Protein AF-A0AAP2Z8R0-F1 (afdb_monomer_lite)

Sequence (64 aa):
MLESQEIGVLGRNLGVYAIGVVLAIVGALGLVEILSVSMPVAILAFVGGIGLVLFVHEYLGGPF

Foldseek 3Di:
DVVVVVVVLLVVLVVLLVQLVVLLVQLVCVCVVVDPDDPVSSVCSNVVSVVSNVCSVPPSVHND

Organism: NCBI:txid2979988

Structure (mmCIF, N/CA/C/O backbone):
data_AF-A0AAP2Z8R0-F1
#
_entry.id   AF-A0AAP2Z8R0-F1
#
loop_
_atom_site.group_PDB
_atom_site.id
_atom_site.type_symbol
_atom_site.label_atom_id
_atom_site.label_alt_id
_atom_site.label_comp_id
_atom_site.label_asym_id
_atom_site.label_entity_id
_atom_site.label_seq_id
_atom_site.pdbx_PDB_ins_code
_atom_site.Cartn_x
_atom_site.Cartn_y
_atom_site.Cartn_z
_atom_site.occupancy
_atom_site.B_iso_or_equiv
_atom_site.auth_seq_id
_atom_site.auth_comp_id
_atom_site.auth_asym_id
_atom_site.auth_atom_id
_atom_site.pdbx_PDB_model_num
ATOM 1 N N . MET A 1 1 ? -23.897 -3.552 21.496 1.00 53.31 1 MET A N 1
ATOM 2 C CA . MET A 1 1 ? -23.733 -2.387 20.590 1.00 53.31 1 MET A CA 1
ATOM 3 C C . MET A 1 1 ? -22.284 -1.899 20.516 1.00 53.31 1 MET A C 1
ATOM 5 O O . MET A 1 1 ? -21.918 -1.397 19.463 1.00 53.31 1 MET A O 1
ATOM 9 N N . LEU A 1 2 ? -21.466 -2.053 21.572 1.00 59.84 2 LEU A N 1
ATOM 10 C CA . LEU A 1 2 ? -20.028 -1.727 21.547 1.00 59.84 2 LEU A CA 1
ATOM 11 C C . LEU A 1 2 ? -19.204 -2.755 20.743 1.00 59.84 2 LEU A C 1
ATOM 13 O O . LEU A 1 2 ? -18.572 -2.367 19.768 1.00 59.84 2 LEU A O 1
ATOM 17 N N . GLU A 1 3 ? -19.353 -4.058 21.014 1.00 62.56 3 GLU A N 1
ATOM 18 C CA . GLU A 1 3 ? -18.643 -5.128 20.272 1.00 62.56 3 GLU A CA 1
ATOM 19 C C . GLU A 1 3 ? -18.909 -5.113 18.757 1.00 62.56 3 GLU A C 1
ATOM 21 O O . GLU A 1 3 ? -18.0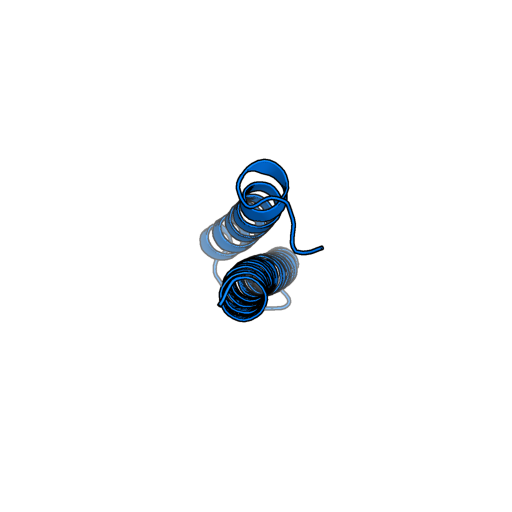13 -5.317 17.947 1.00 62.56 3 GLU A O 1
ATOM 26 N N . SER A 1 4 ? -20.144 -4.824 18.336 1.00 65.81 4 SER A N 1
ATOM 27 C CA . SER A 1 4 ? -20.493 -4.744 16.910 1.00 65.81 4 SER A CA 1
ATOM 28 C C . SER A 1 4 ? -19.817 -3.570 16.194 1.00 65.81 4 SER A C 1
ATOM 30 O O . SER A 1 4 ? -19.519 -3.670 15.005 1.00 65.81 4 SER A O 1
ATOM 32 N N . GLN A 1 5 ? -19.585 -2.455 16.898 1.00 69.19 5 GLN A N 1
ATOM 33 C CA . GLN A 1 5 ? -18.856 -1.317 16.335 1.00 69.19 5 GLN A CA 1
ATOM 34 C C . GLN A 1 5 ? -17.353 -1.593 16.281 1.00 69.19 5 GLN A C 1
ATOM 36 O O . GLN A 1 5 ? -16.723 -1.269 15.278 1.00 69.19 5 GLN A O 1
ATOM 41 N N . GLU A 1 6 ? -16.799 -2.259 17.294 1.00 80.06 6 GLU A N 1
ATOM 42 C CA . GLU A 1 6 ? -15.396 -2.691 17.309 1.00 80.06 6 GLU A CA 1
ATOM 43 C C . GLU A 1 6 ? -15.093 -3.675 16.172 1.00 80.06 6 GLU A C 1
ATOM 45 O O . GLU A 1 6 ? -14.121 -3.487 15.443 1.00 80.06 6 GLU A O 1
ATOM 50 N N . ILE A 1 7 ? -15.979 -4.646 15.920 1.00 84.38 7 ILE A N 1
ATOM 51 C CA . ILE A 1 7 ? -15.853 -5.581 14.788 1.00 84.38 7 ILE A CA 1
ATOM 52 C C . ILE A 1 7 ? -15.915 -4.842 13.444 1.00 84.38 7 ILE A C 1
ATOM 54 O O . ILE A 1 7 ? -15.155 -5.156 12.527 1.00 84.38 7 ILE A O 1
ATOM 58 N N . GLY A 1 8 ? -16.798 -3.849 13.310 1.00 87.31 8 GLY A N 1
ATOM 59 C CA . GLY A 1 8 ? -16.908 -3.050 12.087 1.00 87.31 8 GLY A CA 1
ATOM 60 C C . GLY A 1 8 ? -15.650 -2.225 11.799 1.00 87.31 8 GLY A C 1
ATOM 61 O O . GLY A 1 8 ? -15.183 -2.178 10.659 1.00 87.31 8 GLY A O 1
ATOM 62 N N . VAL A 1 9 ? -15.072 -1.606 12.831 1.00 88.62 9 VAL A N 1
ATOM 63 C CA . VAL A 1 9 ? -13.820 -0.841 12.727 1.00 88.62 9 VAL A CA 1
ATOM 64 C C . VAL A 1 9 ? -12.651 -1.762 12.390 1.00 88.62 9 VAL A C 1
ATOM 66 O O . VAL A 1 9 ? -11.896 -1.463 11.464 1.00 88.62 9 VAL A O 1
ATOM 69 N N . LEU A 1 10 ? -12.554 -2.908 13.066 1.00 88.62 10 LEU A N 1
ATOM 70 C CA . LEU A 1 10 ? -11.542 -3.926 12.803 1.00 88.62 10 LEU A CA 1
ATOM 71 C C . LEU A 1 10 ? -11.618 -4.422 11.354 1.00 88.62 10 LEU A C 1
ATOM 73 O O . LEU A 1 10 ? -10.620 -4.398 10.637 1.00 88.62 10 LEU A O 1
ATOM 77 N N . GLY A 1 11 ? -12.812 -4.798 10.888 1.00 90.94 11 GLY A N 1
ATOM 78 C CA . GLY A 1 11 ? -13.030 -5.268 9.520 1.00 90.94 11 GLY A CA 1
ATOM 79 C C . GLY A 1 11 ? -12.663 -4.222 8.467 1.00 90.94 11 GLY A C 1
ATOM 80 O O . GLY A 1 11 ? -12.016 -4.547 7.470 1.00 90.94 11 GLY A O 1
ATOM 81 N N . ARG A 1 12 ? -13.002 -2.948 8.702 1.00 92.25 12 ARG A N 1
ATOM 82 C CA . ARG A 1 12 ? -12.593 -1.836 7.832 1.00 92.25 12 ARG A CA 1
ATOM 83 C C . ARG A 1 12 ? -11.072 -1.696 7.787 1.00 92.25 12 ARG A C 1
ATOM 85 O O . ARG A 1 12 ? -10.510 -1.606 6.699 1.00 92.25 12 ARG A O 1
ATOM 92 N N . ASN A 1 13 ? -10.412 -1.668 8.942 1.00 93.50 13 ASN A N 1
ATOM 93 C CA . ASN A 1 13 ? -8.966 -1.478 9.029 1.00 93.50 13 ASN A CA 1
ATOM 94 C C . ASN A 1 13 ? -8.207 -2.628 8.347 1.00 93.50 13 ASN A C 1
ATOM 96 O O . ASN A 1 13 ? -7.305 -2.376 7.551 1.00 93.50 13 ASN A O 1
ATOM 100 N N . LEU A 1 14 ? -8.632 -3.875 8.577 1.00 93.81 14 LEU A N 1
ATOM 101 C CA . LEU A 1 14 ? -8.119 -5.063 7.888 1.00 93.81 14 LEU A CA 1
ATOM 102 C C . LEU A 1 14 ? -8.333 -4.993 6.375 1.00 93.81 14 LEU A C 1
ATOM 104 O O . LEU A 1 14 ? -7.420 -5.310 5.616 1.00 93.81 14 LEU A O 1
ATOM 108 N N . GLY A 1 15 ? -9.509 -4.549 5.926 1.00 94.81 15 GLY A N 1
ATOM 109 C CA . GLY A 1 15 ? -9.801 -4.380 4.504 1.00 94.81 15 GLY A CA 1
ATOM 110 C C . GLY A 1 15 ? -8.864 -3.374 3.832 1.00 94.81 15 GLY A C 1
ATOM 111 O O . GLY A 1 15 ? -8.270 -3.677 2.798 1.00 94.81 15 GLY A O 1
ATOM 112 N N . VAL A 1 16 ? -8.674 -2.199 4.439 1.00 95.31 16 VAL A N 1
ATOM 113 C CA . VAL A 1 16 ? -7.758 -1.170 3.916 1.00 95.31 16 VAL A CA 1
ATOM 114 C C . VAL A 1 16 ? -6.309 -1.662 3.938 1.00 95.31 16 VAL A C 1
ATOM 116 O O . VAL A 1 16 ? -5.585 -1.473 2.960 1.00 95.31 16 VAL A O 1
ATOM 119 N N . TYR A 1 17 ? -5.898 -2.348 5.007 1.00 95.19 17 TYR A N 1
ATOM 120 C CA . TYR A 1 17 ? -4.569 -2.950 5.110 1.00 95.19 17 TYR A CA 1
ATOM 121 C C . TYR A 1 17 ? -4.323 -3.967 3.991 1.00 95.19 17 TYR A C 1
ATOM 123 O O . TYR A 1 17 ? -3.309 -3.891 3.300 1.00 95.19 17 TYR A O 1
ATOM 131 N N . ALA A 1 18 ? -5.271 -4.879 3.759 1.00 96.50 18 ALA A N 1
ATOM 132 C CA . ALA A 1 18 ? -5.174 -5.885 2.707 1.00 96.50 18 ALA A CA 1
ATOM 133 C C . ALA A 1 18 ? -5.045 -5.248 1.315 1.00 96.50 18 ALA A C 1
ATOM 135 O O . ALA A 1 18 ? -4.216 -5.685 0.518 1.00 96.50 18 ALA A O 1
ATOM 136 N N . ILE A 1 19 ? -5.804 -4.181 1.038 1.00 97.56 19 ILE A N 1
ATOM 137 C CA . ILE A 1 19 ? -5.684 -3.418 -0.213 1.00 97.56 19 ILE A CA 1
ATOM 138 C C . ILE A 1 19 ? -4.277 -2.825 -0.349 1.00 97.56 19 ILE A C 1
ATOM 140 O O . ILE A 1 19 ? -3.659 -2.974 -1.403 1.00 97.56 19 ILE A O 1
ATOM 144 N N . GLY A 1 20 ? -3.754 -2.198 0.708 1.00 97.25 20 GLY A N 1
ATOM 145 C CA . GLY A 1 20 ? -2.401 -1.639 0.719 1.00 97.25 20 GLY A CA 1
ATOM 146 C C . GLY A 1 20 ? -1.330 -2.695 0.437 1.00 97.25 20 GLY A C 1
ATOM 147 O O . GLY A 1 20 ? -0.466 -2.487 -0.415 1.00 97.25 20 GLY A O 1
ATOM 148 N N . VAL A 1 21 ? -1.433 -3.864 1.074 1.00 97.88 21 VAL A N 1
ATOM 149 C CA . VAL A 1 21 ? -0.516 -4.994 0.858 1.00 97.88 21 VAL A CA 1
ATOM 150 C C . VAL A 1 21 ? -0.583 -5.509 -0.578 1.00 97.88 21 VAL A C 1
ATOM 152 O O . VAL A 1 21 ? 0.459 -5.662 -1.211 1.00 97.88 21 VAL A O 1
ATOM 155 N N . VAL A 1 22 ? -1.779 -5.749 -1.125 1.00 98.25 22 VAL A N 1
ATOM 156 C CA . VAL A 1 22 ? -1.920 -6.219 -2.515 1.00 98.25 22 VAL A CA 1
ATOM 157 C C . VAL A 1 22 ? -1.348 -5.196 -3.489 1.00 98.25 22 VAL A C 1
ATOM 159 O O . VAL A 1 22 ? -0.621 -5.572 -4.406 1.00 98.25 22 VAL A O 1
ATOM 162 N N . LEU A 1 23 ? -1.622 -3.908 -3.277 1.00 98.38 23 LEU A N 1
ATOM 163 C CA . LEU A 1 23 ? -1.097 -2.842 -4.122 1.00 98.38 23 LEU A CA 1
ATOM 164 C C . LEU A 1 23 ? 0.439 -2.788 -4.066 1.00 98.38 23 LEU A C 1
ATOM 166 O O . LEU A 1 23 ? 1.081 -2.686 -5.112 1.00 98.38 23 LEU A O 1
ATOM 170 N N . ALA A 1 24 ? 1.026 -2.947 -2.876 1.00 98.19 24 ALA A N 1
ATOM 171 C CA . ALA A 1 24 ? 2.473 -3.024 -2.700 1.00 98.19 24 ALA A CA 1
ATOM 172 C C . ALA A 1 24 ? 3.070 -4.252 -3.407 1.00 98.19 24 ALA A C 1
ATOM 174 O O . ALA A 1 24 ? 4.069 -4.125 -4.107 1.00 98.19 24 ALA A O 1
ATOM 175 N N . ILE A 1 25 ? 2.444 -5.426 -3.297 1.00 98.38 25 ILE A N 1
ATOM 176 C CA . ILE A 1 25 ? 2.889 -6.645 -3.990 1.00 98.38 25 ILE A CA 1
ATOM 177 C C . ILE A 1 25 ? 2.831 -6.453 -5.508 1.00 98.38 25 ILE A C 1
ATOM 179 O O . ILE A 1 25 ? 3.819 -6.704 -6.191 1.00 98.38 25 ILE A O 1
ATOM 183 N N . VAL A 1 26 ? 1.705 -5.976 -6.045 1.00 98.25 26 VAL A N 1
ATOM 184 C CA . VAL A 1 26 ? 1.539 -5.722 -7.486 1.00 98.25 26 VAL A CA 1
ATOM 185 C C . VAL A 1 26 ? 2.565 -4.702 -7.977 1.00 98.25 26 VAL A C 1
ATOM 187 O O . VAL A 1 26 ? 3.194 -4.920 -9.011 1.00 98.25 26 VAL A O 1
ATOM 190 N N . GLY A 1 27 ? 2.782 -3.624 -7.221 1.00 98.19 27 GLY A N 1
ATOM 191 C CA . GLY A 1 27 ? 3.818 -2.639 -7.511 1.00 98.19 27 GLY A CA 1
ATOM 192 C C . GLY A 1 27 ? 5.212 -3.262 -7.539 1.00 98.19 27 GLY A C 1
ATOM 193 O O . GLY A 1 27 ? 5.921 -3.111 -8.527 1.00 98.19 27 GLY A O 1
ATOM 194 N N . ALA A 1 28 ? 5.580 -4.032 -6.512 1.00 98.31 28 ALA A N 1
ATOM 195 C CA . ALA A 1 28 ? 6.872 -4.709 -6.431 1.00 98.31 28 ALA A CA 1
ATOM 196 C C . ALA A 1 28 ? 7.097 -5.678 -7.602 1.00 98.31 28 ALA A C 1
ATOM 198 O O . ALA A 1 28 ? 8.158 -5.642 -8.218 1.00 98.31 28 ALA A O 1
ATOM 199 N N . LEU A 1 29 ? 6.093 -6.490 -7.953 1.00 98.44 29 LEU A N 1
ATOM 200 C CA . LEU A 1 29 ? 6.146 -7.394 -9.107 1.00 98.44 29 LEU A CA 1
ATOM 201 C C . LEU A 1 29 ? 6.279 -6.628 -10.433 1.00 98.44 29 LEU A C 1
ATOM 203 O O . LEU A 1 29 ? 6.988 -7.076 -11.330 1.00 98.44 29 LEU A O 1
ATOM 207 N N . GLY A 1 30 ? 5.631 -5.467 -10.556 1.00 97.88 30 GLY A N 1
ATOM 208 C CA . GLY A 1 30 ? 5.802 -4.571 -11.700 1.00 97.88 30 GLY A CA 1
ATOM 209 C C . GLY A 1 30 ? 7.208 -3.969 -11.787 1.00 97.88 30 GLY A C 1
ATOM 210 O O . GLY A 1 30 ? 7.760 -3.881 -12.877 1.00 97.88 30 GLY A O 1
ATOM 211 N N . LEU A 1 31 ? 7.815 -3.605 -10.652 1.00 97.88 31 LEU A N 1
ATOM 212 C CA . LEU A 1 31 ? 9.176 -3.049 -10.597 1.00 97.88 31 LEU A CA 1
ATOM 213 C C . LEU A 1 31 ? 10.248 -4.058 -11.019 1.00 97.88 31 LEU A C 1
ATOM 215 O O . LEU A 1 31 ? 11.269 -3.661 -11.570 1.00 97.88 31 LEU A O 1
ATOM 219 N N . VAL A 1 32 ? 10.017 -5.349 -10.772 1.00 98.06 32 VAL A N 1
ATOM 220 C CA . VAL A 1 32 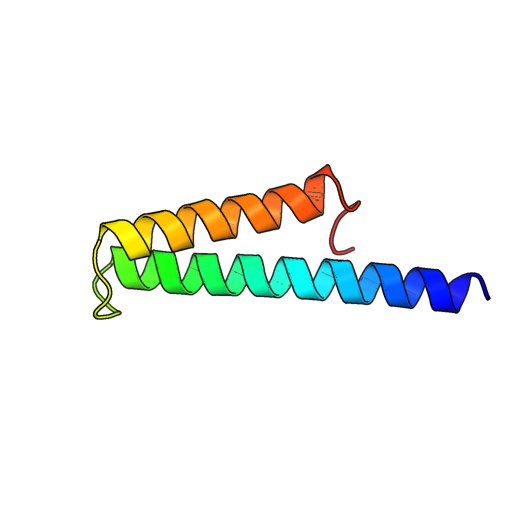? 10.901 -6.438 -11.223 1.00 98.06 32 VAL A CA 1
ATOM 221 C C . VAL A 1 32 ? 10.493 -7.011 -12.585 1.00 98.06 32 VAL A C 1
ATOM 223 O O . VAL A 1 32 ? 10.913 -8.108 -12.939 1.00 98.06 32 VAL A O 1
ATOM 226 N N . GLU A 1 33 ? 9.655 -6.285 -13.331 1.00 94.50 33 GLU A N 1
ATOM 227 C CA . GLU A 1 33 ? 9.217 -6.612 -14.696 1.00 94.50 33 GLU A CA 1
ATOM 228 C C . GLU A 1 33 ? 8.494 -7.970 -14.832 1.00 94.50 33 GLU A C 1
ATOM 230 O O . GLU A 1 33 ? 8.333 -8.493 -15.934 1.00 94.50 33 GLU A O 1
ATOM 235 N N . ILE A 1 34 ? 7.988 -8.534 -13.725 1.00 97.62 34 ILE A N 1
ATOM 236 C CA . ILE A 1 34 ? 7.150 -9.747 -13.739 1.00 97.62 34 ILE A CA 1
ATOM 237 C C . ILE A 1 34 ? 5.760 -9.432 -14.306 1.00 97.62 34 ILE A C 1
ATOM 239 O O . ILE A 1 34 ? 5.147 -10.270 -14.968 1.00 97.62 34 ILE A O 1
ATOM 243 N N . LEU A 1 35 ? 5.249 -8.225 -14.048 1.00 95.69 35 LEU A N 1
ATOM 244 C CA . LEU A 1 35 ? 3.978 -7.744 -14.585 1.00 95.69 35 LEU A CA 1
ATOM 245 C C . LEU A 1 35 ? 4.220 -6.722 -15.696 1.00 95.69 35 LEU A C 1
ATOM 247 O O . LEU A 1 35 ? 5.020 -5.805 -15.537 1.00 95.69 35 LEU A O 1
ATOM 251 N N . SER A 1 36 ? 3.460 -6.824 -16.790 1.00 94.62 36 SER A N 1
ATOM 252 C CA . SER A 1 36 ? 3.502 -5.893 -17.929 1.00 94.62 36 SER A CA 1
ATOM 253 C C . SER A 1 36 ? 2.782 -4.566 -17.638 1.00 94.62 36 SER A C 1
ATOM 255 O O . SER A 1 36 ? 1.889 -4.147 -18.372 1.00 94.62 36 SER A O 1
ATOM 257 N N . VAL A 1 37 ? 3.142 -3.910 -16.538 1.00 94.19 37 VAL A N 1
ATOM 258 C CA . VAL A 1 37 ? 2.688 -2.565 -16.162 1.00 94.19 37 VAL A CA 1
ATOM 259 C C . VAL A 1 37 ? 3.815 -1.563 -16.378 1.00 94.19 37 VAL A C 1
ATOM 261 O O . VAL A 1 37 ? 4.991 -1.908 -16.310 1.00 94.19 37 VAL A O 1
ATOM 264 N N . SER A 1 38 ? 3.476 -0.305 -16.661 1.00 97.31 38 SER A N 1
ATOM 265 C CA . SER A 1 38 ? 4.502 0.717 -16.868 1.00 97.31 38 SER A CA 1
ATOM 266 C C . SER A 1 38 ? 5.251 1.022 -15.568 1.00 97.31 38 SER A C 1
ATOM 268 O O . SER A 1 38 ? 4.664 1.026 -14.484 1.00 97.31 38 SER A O 1
ATOM 270 N N . MET A 1 39 ? 6.544 1.339 -15.681 1.00 97.25 39 MET A N 1
ATOM 271 C CA . MET A 1 39 ? 7.398 1.655 -14.530 1.00 97.25 39 MET A CA 1
ATOM 272 C C . MET A 1 39 ? 6.795 2.732 -13.600 1.00 97.25 39 MET A C 1
ATOM 274 O O . MET A 1 39 ? 6.769 2.513 -12.389 1.00 97.25 39 MET A O 1
ATOM 278 N N . PRO A 1 40 ? 6.222 3.853 -14.099 1.00 98.19 40 PRO A N 1
ATOM 279 C CA . PRO A 1 40 ? 5.584 4.836 -13.222 1.00 98.19 40 PRO A CA 1
ATOM 280 C C . PRO A 1 40 ? 4.394 4.266 -12.441 1.00 98.19 40 PRO A C 1
ATOM 282 O O . PRO A 1 40 ? 4.226 4.576 -11.265 1.00 98.19 40 PRO A O 1
ATOM 285 N N . VAL A 1 41 ? 3.583 3.408 -13.069 1.00 97.94 41 VAL A N 1
ATOM 286 C CA . VAL A 1 41 ? 2.436 2.766 -12.411 1.00 97.94 41 VAL A CA 1
ATOM 287 C C . VAL A 1 41 ? 2.911 1.780 -11.346 1.00 97.94 41 VAL A C 1
ATOM 289 O O . VAL A 1 41 ? 2.355 1.767 -10.252 1.00 97.94 41 VAL A O 1
ATOM 292 N N . ALA A 1 42 ? 3.964 1.008 -11.625 1.00 98.25 42 ALA A N 1
ATOM 293 C CA . ALA A 1 42 ? 4.560 0.089 -10.658 1.00 98.25 42 ALA A CA 1
ATOM 294 C C . ALA A 1 42 ? 5.095 0.826 -9.417 1.00 98.25 42 ALA A C 1
ATOM 296 O O . ALA A 1 42 ? 4.804 0.425 -8.290 1.00 98.25 42 ALA A O 1
ATOM 297 N N . ILE A 1 43 ? 5.796 1.951 -9.614 1.00 98.38 43 ILE A N 1
ATOM 298 C CA . ILE A 1 43 ? 6.283 2.809 -8.521 1.00 98.38 43 ILE A CA 1
ATOM 299 C C . ILE A 1 43 ? 5.114 3.351 -7.695 1.00 98.38 43 ILE A C 1
ATOM 301 O O . ILE A 1 43 ? 5.126 3.238 -6.470 1.00 98.38 43 ILE A O 1
ATOM 305 N N . LEU A 1 44 ? 4.099 3.925 -8.348 1.00 98.50 44 LEU A N 1
ATOM 306 C CA . LEU A 1 44 ? 2.942 4.497 -7.656 1.00 98.50 44 LEU A CA 1
ATOM 307 C C . LEU A 1 44 ? 2.160 3.438 -6.876 1.00 98.50 44 LEU A C 1
ATOM 309 O O . LEU A 1 44 ? 1.751 3.702 -5.748 1.00 98.50 44 LEU A O 1
ATOM 313 N N . ALA A 1 45 ? 1.989 2.241 -7.437 1.00 98.25 45 ALA A N 1
ATOM 314 C CA . ALA A 1 45 ? 1.364 1.126 -6.739 1.00 98.25 45 ALA A CA 1
ATOM 315 C C . ALA A 1 45 ? 2.199 0.693 -5.524 1.00 98.25 45 ALA A C 1
ATOM 317 O O . ALA A 1 45 ? 1.66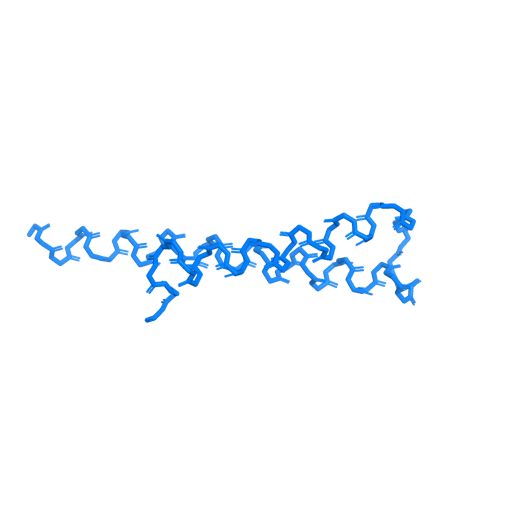6 0.559 -4.425 1.00 98.25 45 ALA A O 1
ATOM 318 N N . PHE A 1 46 ? 3.517 0.552 -5.678 1.00 98.44 46 PHE A N 1
ATOM 319 C CA . PHE A 1 46 ? 4.389 0.138 -4.581 1.00 98.44 46 PHE A CA 1
ATOM 320 C C . PHE A 1 46 ? 4.383 1.149 -3.428 1.00 98.44 46 PHE A C 1
ATOM 322 O O . PHE A 1 46 ? 4.060 0.808 -2.289 1.00 98.44 46 PHE A O 1
ATOM 329 N N . VAL A 1 47 ? 4.677 2.414 -3.735 1.00 98.56 47 VAL A N 1
ATOM 330 C CA . VAL A 1 47 ? 4.747 3.493 -2.742 1.00 98.56 47 VAL A CA 1
ATOM 331 C C . VAL A 1 47 ? 3.369 3.778 -2.148 1.00 98.56 47 VAL A C 1
ATOM 333 O O . VAL A 1 47 ? 3.251 3.933 -0.936 1.00 98.56 47 VAL A O 1
ATOM 336 N N . GLY A 1 48 ? 2.317 3.798 -2.969 1.00 98.38 48 GLY A N 1
ATOM 337 C CA . GLY A 1 48 ? 0.943 3.988 -2.505 1.00 98.38 48 GLY A CA 1
ATOM 338 C C . GLY A 1 48 ? 0.465 2.852 -1.601 1.00 98.38 48 GLY A C 1
ATOM 339 O O . GLY A 1 48 ? -0.186 3.107 -0.590 1.00 98.38 48 GLY A O 1
ATOM 340 N N . GLY A 1 49 ? 0.834 1.607 -1.914 1.00 98.12 49 GLY A N 1
ATOM 341 C CA . GLY A 1 49 ? 0.518 0.437 -1.096 1.00 98.12 49 GLY A CA 1
ATOM 342 C C . GLY A 1 49 ? 1.196 0.487 0.271 1.00 98.12 49 GLY A C 1
ATOM 343 O O . GLY A 1 49 ? 0.532 0.314 1.293 1.00 98.12 49 GLY A O 1
ATOM 344 N N . ILE A 1 50 ? 2.491 0.821 0.302 1.00 98.12 50 ILE A N 1
ATOM 345 C CA . ILE A 1 50 ? 3.228 1.056 1.555 1.00 98.12 50 ILE A CA 1
ATOM 346 C C . ILE A 1 50 ? 2.591 2.203 2.341 1.00 98.12 50 ILE A C 1
ATOM 348 O O . ILE A 1 50 ? 2.343 2.060 3.535 1.00 98.12 50 ILE A O 1
ATOM 352 N N . GLY A 1 51 ? 2.274 3.315 1.677 1.00 98.06 51 GLY A N 1
ATOM 353 C CA . GLY A 1 51 ? 1.622 4.463 2.301 1.00 98.06 51 GLY A CA 1
ATOM 354 C C . GLY A 1 51 ? 0.289 4.100 2.957 1.00 98.06 51 GLY A C 1
ATOM 355 O O . GLY A 1 51 ? 0.035 4.517 4.081 1.00 98.06 51 GLY A O 1
ATOM 356 N N . LEU A 1 52 ? -0.534 3.270 2.308 1.00 96.25 52 LEU A N 1
ATOM 357 C CA . LEU A 1 52 ? -1.788 2.769 2.882 1.00 96.25 52 LEU A CA 1
ATOM 358 C C . LEU A 1 52 ? -1.561 1.883 4.109 1.00 96.25 52 LEU A C 1
ATOM 360 O O . LEU A 1 52 ? -2.269 2.0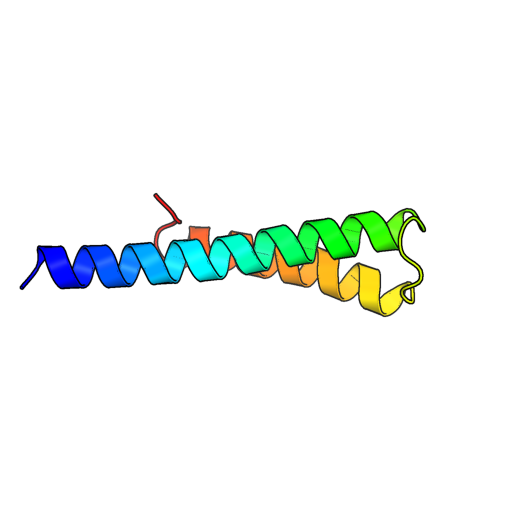28 5.104 1.00 96.25 52 LEU A O 1
ATOM 364 N N . VAL A 1 53 ? -0.577 0.986 4.061 1.00 96.31 53 VAL A N 1
ATOM 365 C CA . VAL A 1 53 ? -0.224 0.124 5.200 1.00 96.31 53 VAL A CA 1
ATOM 366 C C . VAL A 1 53 ? 0.215 0.961 6.401 1.00 96.31 53 VAL A C 1
ATOM 368 O O . VAL A 1 53 ? -0.292 0.759 7.507 1.00 96.31 53 VAL A O 1
ATOM 371 N N . LEU A 1 54 ? 1.105 1.930 6.178 1.00 96.31 54 LEU A N 1
ATOM 372 C CA . LEU A 1 54 ? 1.555 2.857 7.216 1.00 96.31 54 LEU A CA 1
ATOM 373 C C . LEU A 1 54 ? 0.396 3.700 7.742 1.00 96.31 54 LEU A C 1
ATOM 375 O O . LEU A 1 54 ? 0.244 3.843 8.950 1.00 96.31 54 LEU A O 1
ATOM 379 N N . PHE A 1 55 ? -0.479 4.178 6.856 1.00 95.44 55 PHE A N 1
ATOM 380 C CA . PHE A 1 55 ? -1.648 4.952 7.248 1.00 95.44 55 PHE A CA 1
ATOM 381 C C . PHE A 1 55 ? -2.573 4.171 8.190 1.00 95.44 55 PHE A C 1
ATOM 383 O O . PHE A 1 55 ? -3.012 4.704 9.208 1.00 95.44 55 PHE A O 1
ATOM 390 N N . VAL A 1 56 ? -2.846 2.895 7.895 1.00 94.69 56 VAL A N 1
ATOM 391 C CA . VAL A 1 56 ? -3.655 2.042 8.781 1.00 94.69 56 VAL A CA 1
ATOM 392 C C . VAL A 1 56 ? -2.969 1.871 10.138 1.00 94.69 56 VAL A C 1
ATOM 394 O O . VAL A 1 56 ? -3.628 1.947 11.175 1.00 94.69 56 VAL A O 1
ATOM 397 N N . HIS A 1 57 ? -1.653 1.668 10.142 1.00 91.62 57 HIS A N 1
ATOM 398 C CA . HIS A 1 57 ? -0.886 1.454 11.364 1.00 91.62 57 HIS A CA 1
ATOM 399 C C . HIS A 1 57 ? -0.827 2.707 12.252 1.00 91.62 57 HIS A C 1
ATOM 401 O O . HIS A 1 57 ? -1.034 2.615 13.458 1.00 91.62 57 HIS A O 1
ATOM 407 N N . GLU A 1 58 ? -0.578 3.877 11.668 1.00 92.75 58 GLU A N 1
ATOM 408 C CA . GLU A 1 58 ? -0.376 5.127 12.409 1.00 92.7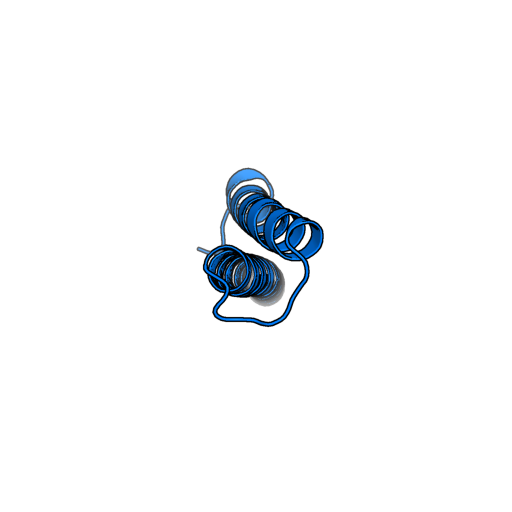5 58 GLU A CA 1
ATOM 409 C C . GLU A 1 58 ? -1.686 5.834 12.772 1.00 92.75 58 GLU A C 1
ATOM 411 O O . GLU A 1 58 ? -1.792 6.399 13.858 1.00 92.75 58 GLU A O 1
ATOM 416 N N . TYR A 1 59 ? -2.693 5.798 11.892 1.00 91.25 59 TYR A N 1
ATOM 417 C CA . TYR A 1 59 ? -3.901 6.620 12.041 1.00 91.25 59 TYR A CA 1
ATOM 418 C C . TYR A 1 59 ? -5.175 5.828 12.315 1.00 91.25 59 TYR A C 1
ATOM 420 O O . TYR A 1 59 ? -6.128 6.389 12.853 1.00 91.25 59 TYR A O 1
ATOM 428 N N . LEU A 1 60 ? -5.226 4.542 11.956 1.00 87.50 60 LEU A N 1
ATOM 429 C CA . LEU A 1 60 ? -6.404 3.704 12.205 1.00 87.50 60 LEU A CA 1
ATOM 430 C C . LEU A 1 60 ? -6.239 2.772 13.410 1.00 87.50 60 LEU A C 1
ATOM 432 O O . LEU A 1 60 ? -7.177 2.045 13.726 1.00 87.50 60 LEU A O 1
ATOM 436 N N . GLY A 1 61 ? -5.101 2.841 14.108 1.00 81.19 61 GLY A N 1
ATOM 437 C CA . GLY A 1 61 ? -4.824 2.025 15.291 1.00 81.19 61 GLY A CA 1
ATOM 438 C C . GLY A 1 61 ? -4.365 0.604 14.966 1.00 81.19 61 GLY A C 1
ATOM 439 O O . GLY A 1 61 ? -4.432 -0.253 15.835 1.00 81.19 61 GLY A O 1
ATOM 440 N N . GLY A 1 62 ? -3.911 0.360 13.732 1.00 69.31 62 GLY A N 1
ATOM 441 C CA . GLY A 1 62 ? -3.457 -0.951 13.280 1.00 69.31 62 GLY A CA 1
ATOM 442 C C . GLY A 1 62 ? -4.586 -1.872 12.796 1.00 69.31 62 GLY A C 1
ATOM 443 O O . GLY A 1 62 ? -5.776 -1.601 12.990 1.00 69.31 62 GLY A O 1
ATOM 444 N N . PRO A 1 63 ? -4.229 -2.960 12.089 1.00 65.12 63 PRO A N 1
ATOM 445 C CA . PRO A 1 63 ? -5.156 -4.052 11.812 1.00 65.12 63 PRO A CA 1
ATOM 446 C C . PRO A 1 63 ? -5.393 -4.960 13.034 1.00 65.12 63 PRO A C 1
ATOM 448 O O . PRO A 1 63 ? -6.324 -5.760 12.979 1.00 65.12 63 PRO A O 1
ATOM 451 N N . PHE A 1 64 ? -4.574 -4.850 14.092 1.00 63.44 64 PHE A N 1
ATOM 452 C CA . PHE A 1 64 ? -4.628 -5.631 15.334 1.00 63.44 64 PHE A CA 1
ATOM 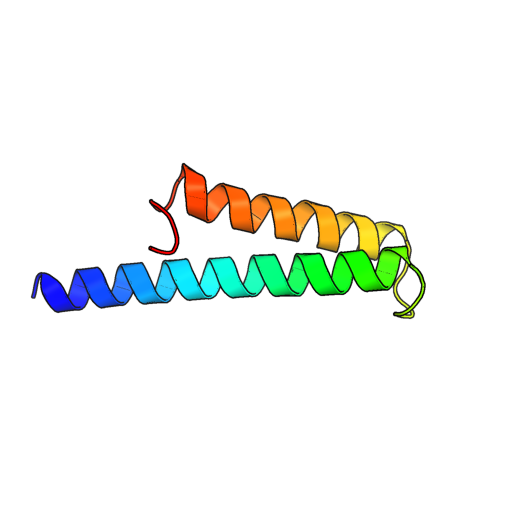453 C C . PHE A 1 64 ? -4.210 -4.777 16.529 1.00 63.44 64 PHE A C 1
ATOM 455 O O . PHE A 1 64 ? -3.254 -3.987 16.346 1.00 63.44 64 PHE A O 1
#

Radius of gyration: 14.25 Å; chains: 1; bounding box: 35×16×40 Å

pLDDT: mean 91.19, std 11.34, range [53.31, 98.56]

Secondary structure (DSSP, 8-state):
-HHHHHHHHHHHHHHHHHHHHHHHHHHHHHHTTSS---HHHHHHHHHHHHHHHHHHHHHS----